Protein AF-A0A965N8Y1-F1 (afdb_monomer)

Structure (mmCIF, N/CA/C/O backbone):
data_AF-A0A965N8Y1-F1
#
_entry.id   AF-A0A965N8Y1-F1
#
loop_
_atom_site.group_PDB
_atom_site.id
_atom_site.type_symbol
_atom_site.label_atom_id
_atom_site.label_alt_id
_atom_site.label_comp_id
_atom_site.label_asym_id
_atom_site.label_entity_id
_atom_site.label_seq_id
_atom_site.pdbx_PDB_ins_code
_atom_site.Cartn_x
_atom_site.Cartn_y
_atom_site.Cartn_z
_atom_site.occupancy
_atom_site.B_iso_or_equiv
_atom_site.auth_seq_id
_atom_site.auth_comp_id
_atom_site.auth_asym_id
_atom_site.auth_atom_id
_atom_site.pdbx_PDB_model_num
ATOM 1 N N . MET A 1 1 ? -8.028 14.982 34.223 1.00 39.22 1 MET A N 1
ATOM 2 C CA . MET A 1 1 ? -6.911 14.408 33.442 1.00 39.22 1 MET A CA 1
ATOM 3 C C . MET A 1 1 ? -7.520 13.330 32.555 1.00 39.22 1 MET A C 1
ATOM 5 O O . MET A 1 1 ? -7.904 12.289 33.066 1.00 39.22 1 MET A O 1
ATOM 9 N N . SER A 1 2 ? -7.839 13.674 31.307 1.00 39.25 2 SER A N 1
ATOM 10 C CA . SER A 1 2 ? -8.855 12.975 30.503 1.00 39.25 2 SER A CA 1
ATOM 11 C C . SER A 1 2 ? -8.459 11.562 30.054 1.00 39.25 2 SER A C 1
ATOM 13 O O . SER A 1 2 ? -7.311 11.296 29.714 1.00 39.25 2 SER A O 1
ATOM 15 N N . LEU A 1 3 ? -9.471 10.695 30.052 1.00 50.66 3 LEU A N 1
ATOM 16 C CA . LEU A 1 3 ? -9.501 9.265 29.743 1.00 50.66 3 LEU A CA 1
ATOM 17 C C . LEU A 1 3 ? -9.191 8.984 28.255 1.00 50.66 3 LEU A C 1
ATOM 19 O O . LEU A 1 3 ? -9.731 9.671 27.389 1.00 50.66 3 LEU A O 1
ATOM 23 N N . HIS A 1 4 ? -8.395 7.954 27.933 1.00 53.81 4 HIS A N 1
ATOM 24 C CA . HIS A 1 4 ? -8.259 7.446 26.557 1.00 53.81 4 HIS A CA 1
ATOM 25 C C . HIS A 1 4 ? -9.068 6.153 26.395 1.00 53.81 4 HIS A C 1
ATOM 27 O O . HIS A 1 4 ? -8.581 5.061 26.669 1.00 53.81 4 HIS A O 1
ATOM 33 N N . ASN A 1 5 ? -10.323 6.302 25.975 1.00 53.47 5 ASN A N 1
ATOM 34 C CA . ASN A 1 5 ? -11.163 5.212 25.491 1.00 53.47 5 ASN A CA 1
ATOM 35 C C . ASN A 1 5 ? -10.899 5.031 23.977 1.00 53.47 5 ASN A C 1
ATOM 37 O O . ASN A 1 5 ? -11.152 5.977 23.226 1.00 53.47 5 ASN A O 1
ATOM 41 N N . PRO A 1 6 ? -10.378 3.886 23.500 1.00 58.47 6 PRO A N 1
ATOM 42 C CA . PRO A 1 6 ? -10.020 3.704 22.090 1.00 58.47 6 PRO A CA 1
ATOM 43 C C . PRO A 1 6 ? -11.225 3.586 21.138 1.00 58.47 6 PRO A C 1
ATOM 45 O O . PRO A 1 6 ? -11.035 3.685 19.930 1.00 58.47 6 PRO A O 1
ATOM 48 N N . GLU A 1 7 ? -12.452 3.440 21.651 1.00 60.34 7 GLU A N 1
ATOM 49 C CA . GLU A 1 7 ? -13.667 3.216 20.841 1.00 60.34 7 GLU A CA 1
ATOM 50 C C . GLU A 1 7 ? -14.431 4.50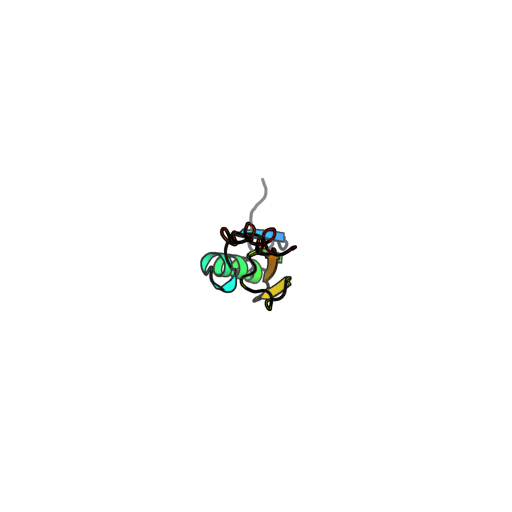6 20.468 1.00 60.34 7 GLU A C 1
ATOM 52 O O . GLU A 1 7 ? -15.433 4.457 19.763 1.00 60.34 7 GLU A O 1
ATOM 57 N N . GLY A 1 8 ? -13.967 5.677 20.926 1.00 56.84 8 GLY A N 1
ATOM 58 C CA . GLY A 1 8 ? -14.639 6.972 20.705 1.00 56.84 8 GLY A CA 1
ATOM 59 C C . GLY A 1 8 ? -13.732 8.095 20.195 1.00 56.84 8 GLY A C 1
ATOM 60 O O . GLY A 1 8 ? -14.115 9.264 20.229 1.00 56.84 8 GLY A O 1
ATOM 61 N N . ALA A 1 9 ? -12.507 7.781 19.770 1.00 67.69 9 ALA A N 1
ATOM 62 C CA . ALA A 1 9 ? -11.594 8.783 19.231 1.00 67.69 9 ALA A CA 1
ATOM 63 C C . ALA A 1 9 ? -11.959 9.116 17.776 1.00 67.69 9 ALA A C 1
ATOM 65 O O . ALA A 1 9 ? -12.125 8.219 16.955 1.00 67.69 9 ALA A O 1
ATOM 66 N N . LEU A 1 10 ? -12.042 10.411 17.443 1.00 81.94 10 LEU A N 1
ATOM 67 C CA . LEU A 1 10 ? -12.259 10.846 16.060 1.00 81.94 10 LEU A CA 1
ATOM 68 C C . LEU A 1 10 ? -11.181 10.258 15.126 1.00 81.94 10 LEU A C 1
ATOM 70 O O . LEU A 1 10 ? -10.005 10.236 15.524 1.00 81.94 10 LEU A O 1
ATOM 74 N N . PRO A 1 11 ? -11.558 9.860 13.892 1.00 88.62 11 PRO A N 1
ATOM 75 C CA . PRO A 1 11 ? -10.630 9.412 12.861 1.00 88.62 11 PRO A CA 1
ATOM 76 C C . PRO A 1 11 ? -9.405 10.314 12.744 1.00 88.62 11 PRO A C 1
ATOM 78 O O . PRO A 1 11 ? -9.522 11.536 12.602 1.00 88.62 11 PRO A O 1
ATOM 81 N N . ARG A 1 12 ? -8.210 9.726 12.789 1.00 93.19 12 ARG A N 1
ATOM 82 C CA . ARG A 1 12 ? -6.957 10.467 12.625 1.00 93.19 12 ARG A CA 1
ATOM 83 C C . ARG A 1 12 ? -6.589 10.577 11.158 1.00 93.19 12 ARG A C 1
ATOM 85 O O . ARG A 1 12 ? -6.967 9.754 10.334 1.00 93.19 12 ARG A O 1
ATOM 92 N N . ARG A 1 13 ? -5.810 11.608 10.840 1.00 96.31 13 ARG A N 1
ATOM 93 C CA . ARG A 1 13 ? -5.144 11.753 9.546 1.00 96.31 13 ARG A CA 1
ATOM 94 C C . ARG A 1 13 ? -3.691 11.351 9.727 1.00 96.31 13 ARG A C 1
ATOM 96 O O . ARG A 1 13 ? -2.963 12.023 10.453 1.00 96.31 13 ARG A O 1
ATOM 103 N N . VAL A 1 14 ? -3.293 10.246 9.113 1.00 96.62 14 VAL A N 1
ATOM 104 C CA . VAL A 1 14 ? -1.952 9.674 9.253 1.00 96.62 14 VAL A CA 1
ATOM 105 C C . VAL A 1 14 ? -1.253 9.702 7.902 1.00 96.62 14 VAL A C 1
ATOM 107 O O . VAL A 1 14 ? -1.770 9.172 6.925 1.00 96.62 14 VAL A O 1
ATOM 110 N N . CYS A 1 15 ? -0.065 10.303 7.856 1.00 97.50 15 CYS A N 1
ATOM 111 C CA . CYS A 1 15 ? 0.817 10.263 6.695 1.00 97.50 15 CYS A CA 1
ATOM 112 C C . CYS A 1 15 ? 2.033 9.394 7.023 1.00 97.50 15 CYS A C 1
ATOM 114 O O . CYS A 1 15 ? 2.781 9.695 7.952 1.00 97.50 15 CYS A O 1
ATOM 116 N N . MET A 1 16 ? 2.221 8.315 6.273 1.00 97.31 16 MET A N 1
ATOM 117 C CA . MET A 1 16 ? 3.400 7.462 6.349 1.00 97.31 16 MET A CA 1
ATOM 118 C C . MET A 1 16 ? 4.328 7.811 5.191 1.00 97.31 16 MET A C 1
ATOM 120 O O . MET A 1 16 ? 3.899 7.857 4.042 1.00 97.31 16 MET A O 1
ATOM 124 N N . VAL A 1 17 ? 5.605 8.031 5.478 1.00 96.25 17 VAL A N 1
ATOM 125 C CA . VAL A 1 17 ? 6.613 8.328 4.455 1.00 96.25 17 VAL A CA 1
ATOM 126 C C . VAL A 1 17 ? 7.589 7.171 4.405 1.00 96.25 17 VAL A C 1
ATOM 128 O O . VAL A 1 17 ? 8.156 6.799 5.431 1.00 96.25 17 VAL A O 1
ATOM 131 N N . THR A 1 18 ? 7.780 6.596 3.222 1.00 94.00 18 THR A N 1
ATOM 132 C CA . THR A 1 18 ? 8.715 5.496 3.027 1.00 94.00 18 THR A CA 1
ATOM 133 C C . THR A 1 18 ? 9.562 5.688 1.779 1.00 94.00 18 TH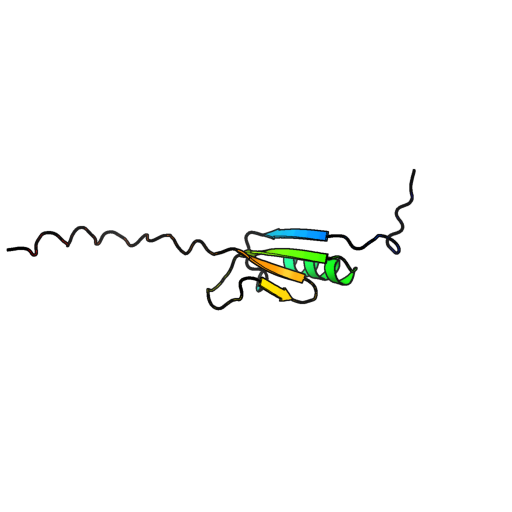R A C 1
ATOM 135 O O . THR A 1 18 ? 9.095 6.137 0.735 1.00 94.00 18 THR A O 1
ATOM 138 N N . HIS A 1 19 ? 10.828 5.293 1.883 1.00 93.38 19 HIS A N 1
ATOM 139 C CA . HIS A 1 19 ? 11.731 5.156 0.747 1.00 93.38 19 HIS A CA 1
ATOM 140 C C . HIS A 1 19 ? 11.740 3.692 0.271 1.00 93.38 19 HIS A C 1
ATOM 142 O O . HIS A 1 19 ? 12.772 3.020 0.238 1.00 93.38 19 HIS A O 1
ATOM 148 N N . SER A 1 20 ? 10.554 3.170 -0.030 1.00 92.19 20 SER A N 1
ATOM 149 C CA . SER A 1 20 ? 10.325 1.822 -0.556 1.00 92.19 20 SER A CA 1
ATOM 150 C C . SER A 1 20 ? 9.130 1.836 -1.511 1.00 92.19 20 SER A C 1
ATOM 152 O O . SER A 1 20 ? 8.384 2.819 -1.564 1.00 92.19 20 SER A O 1
ATOM 154 N N . TYR A 1 21 ? 8.953 0.768 -2.290 1.00 94.00 21 TYR A N 1
ATOM 155 C CA . TYR A 1 21 ? 7.752 0.585 -3.108 1.00 94.00 21 TYR A CA 1
ATOM 156 C C . TYR A 1 21 ? 6.649 -0.016 -2.238 1.00 94.00 21 TYR A C 1
ATOM 158 O O . TYR A 1 21 ? 6.849 -1.084 -1.643 1.00 94.00 21 TYR A O 1
ATOM 166 N N . TYR A 1 22 ? 5.499 0.656 -2.172 1.00 94.81 22 TYR A N 1
ATOM 167 C CA . TYR A 1 22 ? 4.387 0.292 -1.290 1.00 94.81 22 TYR A CA 1
ATOM 168 C C . TYR A 1 22 ? 3.964 -1.176 -1.449 1.00 94.81 22 TYR A C 1
ATOM 170 O O . TYR A 1 22 ? 3.788 -1.890 -0.467 1.00 94.81 22 TYR A O 1
ATOM 178 N N . GLU A 1 23 ? 3.898 -1.657 -2.686 1.00 91.94 23 GLU A N 1
ATOM 179 C CA . GLU A 1 23 ? 3.458 -2.999 -3.073 1.00 91.94 23 GLU A CA 1
ATOM 180 C C . GLU A 1 23 ? 4.413 -4.104 -2.600 1.00 91.94 23 GLU A C 1
ATOM 182 O O . GLU A 1 23 ? 4.002 -5.252 -2.448 1.00 91.94 23 GLU A O 1
ATOM 187 N N . SER A 1 24 ? 5.678 -3.763 -2.338 1.00 93.19 24 SER A N 1
ATOM 188 C CA . SER A 1 24 ? 6.709 -4.705 -1.876 1.00 93.19 24 SER A CA 1
ATOM 189 C C . SER A 1 24 ? 6.981 -4.633 -0.371 1.00 93.19 24 SER A C 1
ATOM 191 O O . SER A 1 24 ? 7.501 -5.586 0.210 1.00 93.19 24 SER A O 1
ATOM 193 N N . ASP A 1 25 ? 6.628 -3.522 0.283 1.00 95.31 25 ASP A N 1
ATOM 194 C CA . ASP A 1 25 ? 6.892 -3.319 1.707 1.00 95.31 25 ASP A CA 1
ATOM 195 C C . ASP A 1 25 ? 5.722 -3.810 2.571 1.00 95.31 25 ASP A C 1
ATOM 197 O O . ASP A 1 25 ? 4.805 -3.068 2.939 1.00 95.31 25 ASP A O 1
ATOM 201 N N . ASN A 1 26 ? 5.781 -5.093 2.935 1.00 96.38 26 ASN A N 1
ATOM 202 C CA . ASN A 1 26 ? 4.776 -5.753 3.771 1.00 96.38 26 ASN A CA 1
ATOM 203 C C . ASN A 1 26 ? 4.533 -5.049 5.114 1.00 96.38 26 ASN A C 1
ATOM 205 O O . ASN A 1 26 ? 3.429 -5.131 5.653 1.00 96.38 26 ASN A O 1
ATOM 209 N N . ARG A 1 27 ? 5.538 -4.372 5.683 1.00 96.31 27 ARG A N 1
ATOM 210 C CA . ARG A 1 27 ? 5.390 -3.698 6.982 1.00 96.31 27 ARG A CA 1
ATOM 211 C C . ARG A 1 27 ? 4.560 -2.433 6.823 1.00 96.31 27 ARG A C 1
ATOM 213 O O . ARG A 1 27 ? 3.614 -2.227 7.579 1.00 96.31 27 ARG A O 1
ATOM 220 N N . VAL A 1 28 ? 4.880 -1.629 5.807 1.00 96.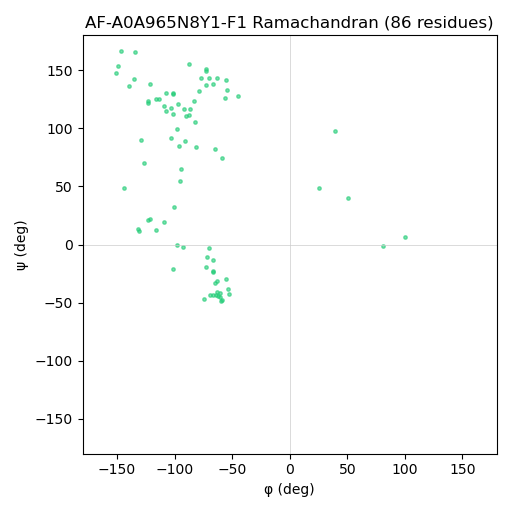81 28 VAL A N 1
ATOM 221 C CA . VAL A 1 28 ? 4.133 -0.409 5.481 1.00 96.81 28 VAL A CA 1
ATOM 222 C C . VAL A 1 28 ? 2.686 -0.753 5.147 1.00 96.81 28 VAL A C 1
ATOM 224 O O . VAL A 1 28 ? 1.782 -0.131 5.700 1.00 96.81 28 VAL A O 1
ATOM 227 N N . GLN A 1 29 ? 2.451 -1.790 4.336 1.00 97.12 29 GLN A N 1
ATOM 228 C CA . GLN A 1 29 ? 1.094 -2.249 4.028 1.00 97.12 29 GLN A CA 1
ATOM 229 C C . GLN A 1 29 ? 0.323 -2.670 5.280 1.00 97.12 29 GLN A C 1
ATOM 231 O O . GLN A 1 29 ? -0.806 -2.227 5.474 1.00 97.12 29 GLN A O 1
ATOM 236 N N . ARG A 1 30 ? 0.919 -3.502 6.146 1.00 97.50 30 ARG A N 1
ATOM 237 C CA . ARG A 1 30 ? 0.260 -3.978 7.373 1.00 97.50 30 ARG A CA 1
ATOM 238 C C . ARG A 1 30 ? -0.149 -2.824 8.280 1.00 97.50 30 ARG A C 1
ATOM 240 O O . ARG A 1 30 ? -1.292 -2.785 8.724 1.00 97.50 30 ARG A O 1
ATOM 247 N N . TYR A 1 31 ? 0.751 -1.877 8.528 1.00 97.31 31 TYR A N 1
ATOM 248 C CA . TYR A 1 31 ? 0.450 -0.744 9.402 1.00 97.31 31 TYR A CA 1
ATOM 249 C C . TYR A 1 31 ? -0.559 0.216 8.781 1.00 97.31 31 TYR A C 1
ATOM 251 O O . TYR A 1 31 ? -1.501 0.625 9.456 1.00 97.31 31 TYR A O 1
ATOM 259 N N . ALA A 1 32 ? -0.413 0.527 7.492 1.00 97.50 32 ALA A N 1
ATOM 260 C CA . ALA A 1 32 ? -1.335 1.418 6.804 1.00 97.50 32 ALA A CA 1
ATOM 261 C C . ALA A 1 32 ? -2.758 0.840 6.774 1.00 97.50 32 ALA A C 1
ATOM 263 O O . ALA A 1 32 ? -3.713 1.544 7.095 1.00 97.50 32 ALA A O 1
ATOM 264 N N . ARG A 1 33 ? -2.893 -0.457 6.466 1.00 97.00 33 ARG A N 1
ATOM 265 C CA . ARG A 1 33 ? -4.181 -1.162 6.470 1.00 97.00 33 ARG A CA 1
ATOM 266 C C . ARG A 1 33 ? -4.795 -1.226 7.861 1.00 97.00 33 ARG A C 1
ATOM 268 O O . ARG A 1 33 ? -5.980 -0.960 7.988 1.00 97.00 33 ARG A O 1
ATOM 275 N N . ALA A 1 34 ? -4.013 -1.529 8.898 1.00 96.25 34 ALA A N 1
ATOM 276 C CA . ALA A 1 34 ? -4.527 -1.585 10.267 1.00 96.25 34 ALA A CA 1
ATOM 277 C C . ALA A 1 34 ? -5.097 -0.229 10.722 1.00 96.25 34 ALA A C 1
ATOM 279 O O . ALA A 1 34 ? -6.171 -0.170 11.317 1.00 96.25 34 ALA A O 1
ATOM 280 N N . LEU A 1 35 ? -4.412 0.870 10.392 1.00 95.06 35 LEU A N 1
ATOM 281 C CA . LEU A 1 35 ? -4.894 2.224 10.671 1.00 95.06 35 LEU A CA 1
ATOM 282 C C . LEU A 1 35 ? -6.152 2.558 9.852 1.00 95.06 35 LEU A C 1
ATOM 284 O O . LEU A 1 35 ? -7.125 3.068 10.403 1.00 95.06 35 LEU A O 1
ATOM 288 N N . ALA A 1 36 ? -6.177 2.209 8.564 1.00 95.69 36 ALA A N 1
ATOM 289 C CA . ALA A 1 36 ? -7.348 2.423 7.717 1.00 95.69 36 ALA A CA 1
ATOM 290 C C . ALA A 1 36 ? -8.569 1.613 8.196 1.00 95.69 36 ALA A C 1
ATOM 292 O O . ALA A 1 36 ? -9.678 2.139 8.237 1.00 95.69 36 ALA A O 1
ATOM 293 N N . GLN A 1 37 ? -8.368 0.362 8.623 1.00 94.62 37 GLN A N 1
ATOM 294 C CA . GLN A 1 37 ? -9.408 -0.510 9.186 1.00 94.62 37 GLN A CA 1
ATOM 295 C C . GLN A 1 37 ? -9.962 0.014 10.512 1.00 94.62 37 GLN A C 1
ATOM 297 O O . GLN A 1 37 ? -11.150 -0.137 10.777 1.00 94.62 37 GLN A O 1
ATOM 302 N N . ARG A 1 38 ? -9.128 0.681 11.321 1.00 92.75 38 ARG A N 1
ATOM 303 C CA . ARG A 1 38 ? -9.573 1.401 12.523 1.00 92.75 38 ARG A CA 1
ATOM 304 C C . ARG A 1 38 ? -10.459 2.614 12.197 1.00 92.75 38 ARG A C 1
ATOM 306 O O . ARG A 1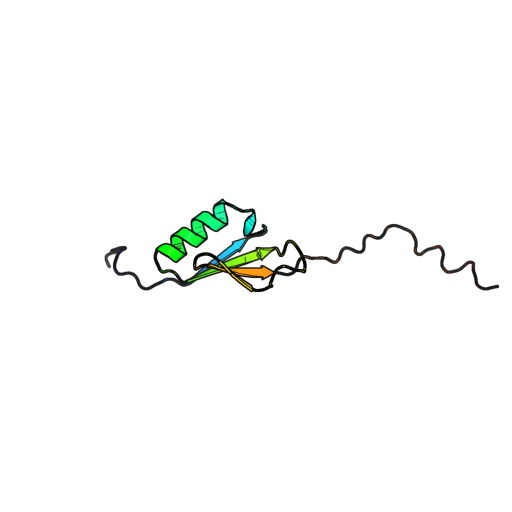 38 ? -11.102 3.154 13.089 1.00 92.75 38 ARG A O 1
ATOM 313 N N . GLY A 1 39 ? -10.502 3.040 10.934 1.00 93.62 39 GLY A N 1
ATOM 314 C CA . GLY A 1 39 ? -11.260 4.200 10.469 1.00 93.62 39 GLY A CA 1
ATOM 315 C C . GLY A 1 39 ? -10.411 5.456 10.278 1.00 93.62 39 GLY A C 1
ATOM 316 O O . GLY A 1 39 ? -10.966 6.513 9.985 1.00 93.62 39 GLY A O 1
ATOM 317 N N . ASP A 1 40 ? -9.084 5.372 10.416 1.00 95.31 40 ASP A N 1
ATOM 318 C CA . ASP A 1 40 ? -8.207 6.512 10.159 1.00 95.31 40 ASP A CA 1
ATOM 319 C C . ASP A 1 40 ? -8.089 6.807 8.657 1.00 95.31 40 ASP A C 1
ATOM 321 O O . ASP A 1 40 ? -8.111 5.925 7.798 1.00 95.31 40 ASP A O 1
ATOM 325 N N . GLN A 1 41 ? -7.898 8.081 8.329 1.00 96.56 41 GLN A N 1
ATOM 326 C CA . GLN A 1 41 ? -7.524 8.514 6.990 1.00 96.56 41 GLN A CA 1
ATOM 327 C C . GLN A 1 41 ? -6.016 8.351 6.826 1.00 96.56 41 GLN A C 1
ATOM 329 O O . GLN A 1 41 ? -5.237 9.139 7.367 1.00 96.56 41 GLN A O 1
ATOM 334 N N . VAL A 1 42 ? -5.606 7.330 6.078 1.00 97.81 42 VAL A N 1
ATOM 335 C CA . VAL A 1 42 ? -4.192 6.992 5.902 1.00 97.81 42 VAL A CA 1
ATOM 336 C C . VAL A 1 42 ? -3.718 7.358 4.507 1.00 97.81 42 VAL A C 1
ATOM 338 O O . VAL A 1 42 ? -4.325 6.980 3.505 1.00 97.81 42 VAL A O 1
ATOM 341 N N . MET A 1 43 ? -2.592 8.059 4.459 1.00 97.94 43 MET A N 1
ATOM 342 C CA . MET A 1 43 ? -1.864 8.386 3.247 1.00 97.94 43 MET A CA 1
ATOM 343 C C . MET A 1 43 ? -0.444 7.825 3.328 1.00 97.94 43 MET A C 1
ATOM 345 O O . MET A 1 43 ? 0.195 7.929 4.372 1.00 97.94 43 MET A O 1
ATOM 349 N N . VAL A 1 44 ? 0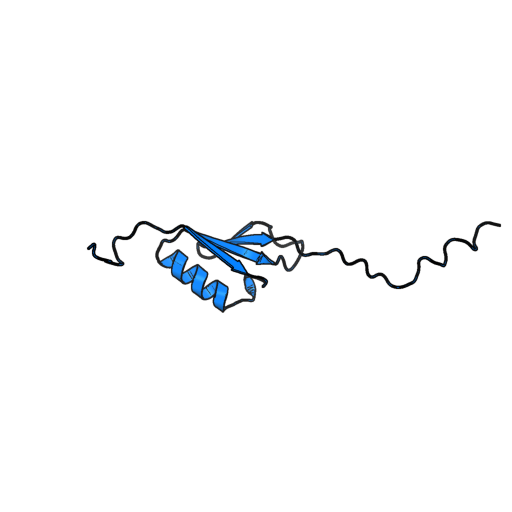.067 7.256 2.239 1.00 98.00 44 VAL A N 1
ATOM 350 C CA . VAL A 1 44 ? 1.438 6.741 2.156 1.00 98.00 44 VAL A CA 1
ATOM 351 C C . VAL A 1 44 ? 2.171 7.415 1.008 1.00 98.00 44 VAL A C 1
ATOM 353 O O . VAL A 1 44 ? 1.736 7.319 -0.133 1.00 98.00 44 VAL A O 1
ATOM 356 N N . LEU A 1 45 ? 3.299 8.056 1.299 1.00 97.00 45 LEU A N 1
ATOM 357 C CA . LEU A 1 45 ? 4.248 8.526 0.294 1.00 97.00 45 LEU A CA 1
ATOM 358 C C . LEU A 1 45 ? 5.296 7.434 0.062 1.00 97.00 45 LEU A C 1
ATOM 360 O O . LEU A 1 45 ? 6.021 7.082 0.992 1.00 97.00 45 LEU A O 1
ATOM 364 N N . ALA A 1 46 ? 5.353 6.894 -1.154 1.00 95.31 46 ALA A N 1
ATOM 365 C CA . ALA A 1 46 ? 6.215 5.772 -1.534 1.00 95.31 46 ALA A CA 1
ATOM 366 C C . ALA A 1 46 ? 6.928 6.035 -2.868 1.00 95.31 46 ALA A C 1
ATOM 368 O O . ALA A 1 46 ? 6.545 6.934 -3.609 1.00 95.31 46 ALA A O 1
ATOM 369 N N . LEU A 1 47 ? 7.954 5.251 -3.199 1.00 93.62 47 LEU A N 1
ATOM 370 C CA . LEU A 1 47 ? 8.630 5.353 -4.497 1.00 93.62 47 LEU A CA 1
ATOM 371 C C . LEU A 1 47 ? 7.757 4.792 -5.628 1.00 9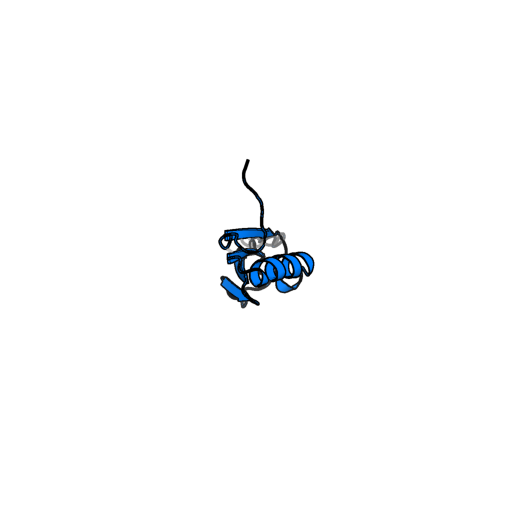3.62 47 LEU A C 1
ATOM 373 O O . LEU A 1 47 ? 6.954 3.879 -5.412 1.00 93.62 47 LEU A O 1
ATOM 377 N N . ARG A 1 48 ? 7.932 5.313 -6.847 1.00 91.38 48 ARG A N 1
ATOM 378 C CA . ARG A 1 48 ? 7.202 4.848 -8.032 1.00 91.38 48 ARG A CA 1
ATOM 379 C C . ARG A 1 48 ? 8.039 3.867 -8.847 1.00 91.38 48 ARG A C 1
ATOM 381 O O . ARG A 1 48 ? 8.792 4.303 -9.697 1.00 91.38 48 ARG A O 1
ATOM 388 N N . ARG A 1 49 ? 7.804 2.561 -8.684 1.00 86.81 49 ARG A N 1
ATOM 389 C CA . ARG A 1 49 ? 8.596 1.494 -9.330 1.00 86.81 49 ARG A CA 1
ATOM 390 C C . ARG A 1 49 ? 8.713 1.604 -10.852 1.00 86.81 49 ARG A C 1
ATOM 392 O O . ARG A 1 49 ? 9.747 1.246 -11.408 1.00 86.81 49 ARG A O 1
ATOM 399 N N . THR A 1 50 ? 7.644 2.015 -11.526 1.00 85.56 50 THR A N 1
ATOM 400 C CA . THR A 1 50 ? 7.593 2.071 -12.986 1.00 85.56 50 THR A CA 1
ATOM 401 C C . THR A 1 50 ? 6.679 3.209 -13.469 1.00 85.56 50 THR A C 1
ATOM 403 O O . THR A 1 50 ? 5.783 3.633 -12.733 1.00 85.56 50 THR A O 1
ATOM 406 N N . PRO A 1 51 ? 6.896 3.762 -14.680 1.00 84.81 51 PRO A N 1
ATOM 407 C CA . PRO A 1 51 ? 6.116 4.899 -15.184 1.00 84.81 51 PRO A CA 1
ATOM 408 C C . PRO A 1 51 ? 4.636 4.606 -15.463 1.00 84.81 51 PRO A C 1
ATOM 410 O O . PRO A 1 51 ? 3.841 5.541 -15.476 1.00 84.81 51 PRO A O 1
ATOM 413 N N . ASP A 1 52 ? 4.283 3.343 -15.698 1.00 87.69 52 ASP A N 1
ATOM 414 C CA . ASP A 1 52 ? 2.917 2.851 -15.922 1.00 87.69 52 ASP A CA 1
ATOM 415 C C . ASP A 1 52 ? 2.076 2.827 -14.641 1.00 87.69 52 ASP A C 1
ATOM 417 O O . ASP A 1 52 ? 0.847 2.844 -14.716 1.00 87.69 52 ASP A O 1
ATOM 421 N N . LEU A 1 53 ? 2.711 2.846 -13.464 1.00 88.81 53 LEU A N 1
ATOM 422 C CA . LEU A 1 53 ? 1.979 2.934 -12.209 1.00 88.81 53 LEU A CA 1
ATOM 423 C C . LEU A 1 53 ? 1.393 4.340 -12.007 1.00 88.81 53 LEU A C 1
ATOM 425 O O . LEU A 1 53 ? 2.095 5.348 -12.186 1.00 88.81 53 LEU A O 1
ATOM 429 N N . PRO A 1 54 ? 0.133 4.433 -11.547 1.00 90.88 54 PRO A N 1
ATOM 430 C CA . PRO A 1 54 ? -0.493 5.714 -11.267 1.00 90.88 54 PRO A CA 1
ATOM 431 C C . PRO A 1 54 ? 0.244 6.455 -10.143 1.00 90.88 54 PRO A C 1
ATOM 433 O O . PRO A 1 54 ? 0.710 5.864 -9.163 1.00 90.88 54 PRO A O 1
ATOM 436 N N . LEU A 1 55 ? 0.329 7.783 -10.275 1.00 91.94 55 LEU A N 1
ATOM 437 C CA . LEU A 1 55 ? 0.955 8.667 -9.279 1.00 91.94 55 LEU A CA 1
ATOM 438 C C . LEU A 1 55 ? 0.229 8.644 -7.935 1.00 91.94 55 LEU A C 1
ATOM 440 O O . LEU A 1 55 ? 0.848 8.838 -6.894 1.00 91.94 55 LEU A O 1
ATOM 444 N N . ALA A 1 56 ? -1.081 8.433 -7.957 1.00 94.31 56 ALA A N 1
ATOM 445 C CA . ALA A 1 56 ? -1.896 8.308 -6.768 1.00 94.31 56 ALA A CA 1
ATOM 446 C C . ALA A 1 56 ? -2.915 7.195 -6.978 1.00 94.31 56 ALA A C 1
ATOM 448 O O . ALA A 1 56 ? -3.531 7.109 -8.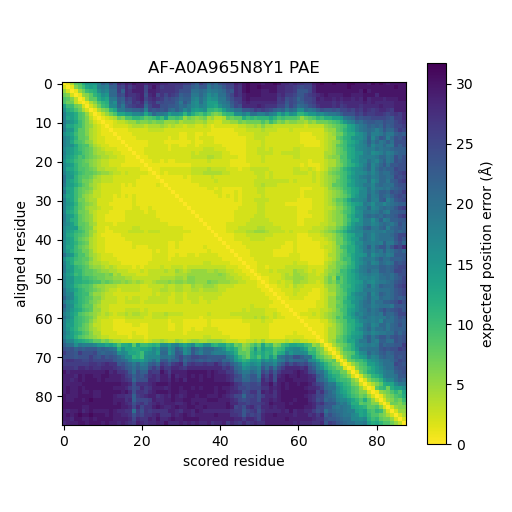039 1.00 94.31 56 ALA A O 1
ATOM 449 N N . GLU A 1 57 ? -3.093 6.354 -5.970 1.00 96.12 57 GLU A N 1
ATOM 450 C CA . GLU A 1 57 ? -4.029 5.239 -6.013 1.00 96.12 57 GLU A CA 1
ATOM 451 C C . GLU A 1 57 ? -4.544 4.933 -4.612 1.00 96.12 57 GLU A C 1
ATOM 453 O O . GLU A 1 57 ? -3.822 5.100 -3.630 1.00 96.12 57 GLU A O 1
ATOM 458 N N . ARG A 1 58 ? -5.794 4.479 -4.503 1.00 95.88 58 ARG A N 1
ATOM 459 C CA . ARG A 1 58 ? -6.361 4.043 -3.228 1.00 95.88 58 ARG A CA 1
ATOM 460 C C . ARG A 1 58 ? -6.397 2.521 -3.164 1.00 95.88 58 ARG A C 1
ATOM 462 O O . ARG A 1 58 ? -7.107 1.896 -3.941 1.00 95.88 58 ARG A O 1
ATOM 469 N N . LEU A 1 59 ? -5.673 1.952 -2.205 1.00 93.81 59 LEU A N 1
ATOM 470 C CA . LEU A 1 59 ? -5.536 0.513 -1.982 1.00 93.81 59 LEU A CA 1
ATOM 471 C C . LEU A 1 59 ? -5.964 0.188 -0.548 1.00 93.81 59 LEU A C 1
ATOM 473 O O . LEU A 1 59 ? -5.419 0.752 0.393 1.00 93.81 59 LEU A O 1
ATOM 477 N N . ASP A 1 60 ? -6.956 -0.685 -0.361 1.00 92.62 60 ASP A N 1
ATOM 478 C CA . ASP A 1 60 ? -7.411 -1.155 0.964 1.00 92.62 60 ASP A CA 1
ATOM 479 C C . ASP A 1 60 ? -7.702 -0.037 1.986 1.00 92.62 60 ASP A C 1
ATOM 481 O O . ASP A 1 60 ? -7.352 -0.121 3.163 1.00 92.62 60 ASP A O 1
ATOM 485 N N . GLY A 1 61 ? -8.312 1.059 1.525 1.00 93.62 61 GLY A N 1
ATOM 486 C CA . GLY A 1 61 ? -8.611 2.223 2.367 1.00 93.62 61 GLY A CA 1
ATOM 487 C C . GLY A 1 61 ? -7.434 3.183 2.590 1.00 93.62 61 GLY A C 1
ATOM 488 O O . GLY A 1 61 ? -7.629 4.228 3.206 1.00 93.62 61 GLY A O 1
ATOM 489 N N . VAL A 1 62 ? -6.260 2.881 2.036 1.00 97.06 62 VAL A N 1
ATOM 490 C CA . VAL A 1 62 ? -5.034 3.684 2.104 1.00 97.06 62 VAL A CA 1
ATOM 491 C C . VAL A 1 62 ? -4.840 4.454 0.801 1.00 97.06 62 VAL A C 1
ATOM 493 O O . VAL A 1 62 ? -4.865 3.869 -0.278 1.00 97.06 62 VAL A O 1
ATOM 496 N N . THR A 1 63 ? -4.597 5.760 0.881 1.00 97.88 63 THR A N 1
ATOM 497 C CA . THR A 1 63 ? -4.220 6.565 -0.288 1.00 97.88 63 THR A CA 1
ATOM 498 C C . THR A 1 63 ? -2.705 6.526 -0.474 1.00 97.88 63 THR A C 1
ATOM 500 O O . THR A 1 63 ? -1.960 7.089 0.321 1.00 97.88 63 THR A O 1
ATOM 503 N N . VAL A 1 64 ? -2.228 5.880 -1.529 1.00 97.06 64 VAL A N 1
ATOM 504 C CA . VAL A 1 64 ? -0.807 5.785 -1.866 1.00 97.06 64 VAL A CA 1
ATOM 505 C C . VAL A 1 64 ? -0.469 6.850 -2.896 1.00 97.06 64 VAL A C 1
ATOM 507 O O . VAL A 1 64 ? -1.021 6.857 -3.991 1.00 97.06 64 VAL A O 1
ATOM 510 N N . HIS A 1 65 ? 0.464 7.730 -2.559 1.00 96.75 65 HIS A N 1
ATOM 511 C CA . HIS A 1 65 ? 1.061 8.701 -3.462 1.00 96.75 65 HIS A CA 1
ATOM 512 C C . HIS A 1 65 ? 2.487 8.269 -3.785 1.00 96.75 65 HIS A C 1
ATOM 514 O O . HIS A 1 65 ? 3.363 8.226 -2.918 1.00 96.75 65 HIS A O 1
ATOM 520 N N . ARG A 1 66 ? 2.719 7.944 -5.053 1.00 94.25 66 ARG A N 1
ATOM 521 C CA . ARG A 1 66 ? 4.014 7.509 -5.554 1.00 94.25 66 ARG A CA 1
ATOM 522 C C . ARG A 1 66 ? 4.803 8.731 -6.014 1.00 94.25 66 ARG A C 1
ATOM 524 O O . ARG A 1 66 ? 4.444 9.380 -6.996 1.00 94.25 66 ARG A O 1
ATOM 531 N N . ILE A 1 67 ? 5.863 9.062 -5.286 1.00 90.06 67 ILE A N 1
ATOM 532 C CA . ILE A 1 67 ? 6.774 10.146 -5.647 1.00 90.06 67 ILE A CA 1
ATOM 533 C C . ILE A 1 67 ? 7.698 9.687 -6.777 1.00 90.06 67 ILE A C 1
ATOM 535 O O . ILE A 1 67 ? 8.083 8.520 -6.857 1.00 90.06 67 ILE A O 1
ATOM 539 N N . GLN A 1 68 ? 8.000 10.613 -7.686 1.00 74.75 68 GLN A N 1
ATOM 540 C CA . GLN A 1 68 ? 8.765 10.348 -8.898 1.00 74.75 68 GLN A CA 1
ATOM 541 C C . GLN A 1 68 ? 10.128 9.720 -8.571 1.00 74.75 68 GLN A C 1
ATOM 543 O O . GLN A 1 68 ? 10.923 10.279 -7.816 1.00 74.75 68 GLN A O 1
ATOM 548 N N . ASP A 1 69 ? 10.403 8.575 -9.191 1.00 60.16 69 ASP A N 1
ATOM 549 C CA . ASP A 1 69 ? 11.739 7.997 -9.282 1.00 60.16 69 ASP A CA 1
ATOM 550 C C . ASP A 1 69 ? 12.695 9.028 -9.884 1.00 60.16 69 ASP A C 1
ATOM 552 O O . ASP A 1 69 ? 12.396 9.643 -10.912 1.00 60.16 69 ASP A O 1
ATOM 556 N N . ARG A 1 70 ? 13.874 9.208 -9.283 1.00 59.88 70 ARG A N 1
ATOM 557 C CA . ARG A 1 70 ? 14.980 9.875 -9.979 1.00 59.88 70 ARG A CA 1
ATOM 558 C C . ARG A 1 70 ? 15.393 9.003 -11.171 1.00 59.88 70 ARG A C 1
ATOM 560 O O . ARG A 1 70 ? 16.374 8.273 -11.090 1.00 59.88 70 ARG A O 1
ATOM 567 N N . PHE A 1 71 ? 14.673 9.105 -12.286 1.00 55.69 71 PHE A N 1
ATOM 568 C CA . PHE A 1 71 ? 15.084 8.557 -13.580 1.00 55.69 71 PHE A CA 1
ATOM 569 C C . PHE A 1 71 ? 16.279 9.327 -14.175 1.00 55.69 71 PHE A C 1
ATOM 571 O O . PHE A 1 71 ? 16.834 8.920 -15.191 1.00 55.69 71 PHE A O 1
ATOM 578 N N . ASP A 1 72 ? 16.745 10.388 -13.508 1.00 53.09 72 ASP A N 1
ATOM 579 C CA . ASP A 1 72 ? 17.959 11.112 -13.862 1.00 53.09 72 ASP A CA 1
ATOM 580 C C . ASP A 1 72 ? 19.168 10.646 -13.051 1.00 53.09 72 ASP A C 1
ATOM 582 O O . ASP A 1 72 ? 19.614 11.262 -12.081 1.00 53.09 72 ASP A O 1
ATOM 586 N N . LYS A 1 73 ? 19.773 9.576 -13.556 1.00 45.94 73 LYS A N 1
ATOM 587 C CA . LYS A 1 73 ? 21.214 9.575 -13.791 1.00 45.94 73 LYS A CA 1
ATOM 588 C C . LYS A 1 73 ? 21.443 9.109 -15.225 1.00 45.94 73 LYS A C 1
ATOM 590 O O . LYS A 1 73 ? 21.684 7.931 -15.468 1.00 45.94 73 LYS A O 1
ATOM 595 N N . LYS A 1 74 ? 21.471 10.055 -16.173 1.00 46.75 74 LYS A N 1
ATOM 596 C CA . LYS A 1 74 ? 22.354 9.942 -17.345 1.00 46.75 74 LYS A CA 1
ATOM 597 C C . LYS A 1 74 ? 23.803 9.847 -16.844 1.00 46.75 74 LYS A C 1
ATOM 599 O O . LYS A 1 74 ? 24.575 10.789 -16.944 1.00 46.75 74 LYS A O 1
ATOM 604 N N . ILE A 1 75 ? 24.179 8.692 -16.305 1.00 51.28 75 ILE A N 1
ATOM 605 C CA . ILE A 1 75 ? 25.540 8.178 -16.396 1.00 51.28 75 ILE A CA 1
ATOM 606 C C . ILE A 1 75 ? 25.519 7.247 -17.614 1.00 51.28 75 ILE A C 1
ATOM 608 O O . ILE A 1 75 ? 25.661 6.037 -17.511 1.00 51.28 75 ILE A O 1
ATOM 612 N N . ALA A 1 76 ? 25.293 7.830 -18.792 1.00 44.34 76 ALA A N 1
ATOM 613 C CA . ALA A 1 76 ? 25.949 7.340 -19.994 1.00 44.34 76 ALA A CA 1
ATOM 614 C C . ALA A 1 76 ? 27.345 7.977 -19.939 1.00 44.34 76 ALA A C 1
ATOM 616 O O . ALA A 1 76 ? 27.522 9.154 -20.233 1.00 44.34 76 ALA A O 1
ATOM 617 N N . SER A 1 77 ? 28.273 7.356 -19.214 1.00 43.75 77 SER A N 1
ATOM 618 C CA . SER A 1 77 ? 29.360 6.599 -19.833 1.00 43.75 77 SER A CA 1
ATOM 619 C C . SER A 1 77 ? 29.907 7.284 -21.095 1.00 43.75 77 SER A C 1
ATOM 621 O O . SER A 1 77 ? 29.319 7.193 -22.165 1.00 43.75 77 SER A O 1
ATOM 623 N N . LYS A 1 78 ? 31.010 8.027 -20.931 1.00 45.56 78 LYS A N 1
ATOM 624 C CA . LYS A 1 78 ? 32.173 8.153 -21.838 1.00 45.56 78 LYS A CA 1
ATOM 625 C C . LYS A 1 78 ? 31.997 7.889 -23.356 1.00 45.56 78 LYS A C 1
ATOM 627 O O . LYS A 1 78 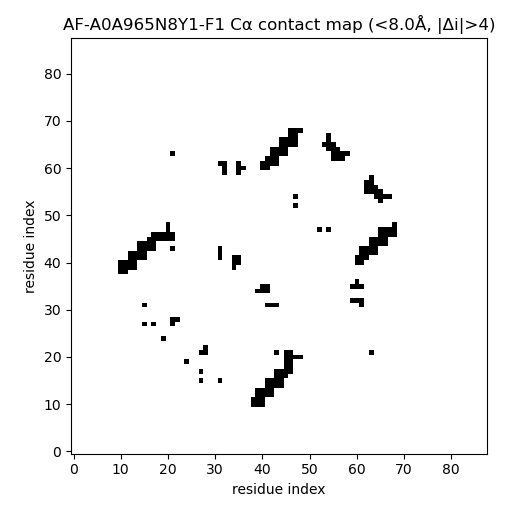? 32.845 7.246 -23.962 1.00 45.56 78 LYS A O 1
ATOM 632 N N . SER A 1 79 ? 30.995 8.452 -24.023 1.00 53.09 79 SER A N 1
ATOM 633 C CA . SER A 1 79 ? 30.954 8.460 -25.499 1.00 53.09 79 SER A CA 1
ATOM 634 C C . SER A 1 79 ? 30.355 9.750 -26.060 1.00 53.09 79 SER A C 1
ATOM 636 O O . SER A 1 79 ? 29.483 9.735 -26.924 1.00 53.09 79 SER A O 1
ATOM 638 N N . LYS A 1 80 ? 30.833 10.895 -25.555 1.00 46.47 80 LYS A N 1
ATOM 639 C CA . LYS A 1 80 ? 30.591 12.221 -26.152 1.00 46.47 80 LYS A CA 1
ATOM 640 C C . LYS A 1 80 ? 31.885 12.980 -26.494 1.00 46.47 80 LYS A C 1
ATOM 642 O O . LYS A 1 80 ? 31.854 14.191 -26.646 1.00 46.47 80 LYS A O 1
ATOM 647 N N . HIS A 1 81 ? 33.003 12.259 -26.638 1.00 53.06 81 HIS A N 1
ATOM 648 C CA . HIS A 1 81 ? 34.255 12.777 -27.218 1.00 53.06 81 HIS A CA 1
ATOM 649 C C . HIS A 1 81 ? 34.436 12.417 -28.701 1.00 53.06 81 HIS A C 1
ATOM 651 O O . HIS A 1 81 ? 35.415 12.824 -29.310 1.00 53.06 81 HIS A O 1
ATOM 657 N N . LEU A 1 82 ? 33.493 11.687 -29.303 1.00 58.34 82 LEU A N 1
ATOM 658 C CA . LEU A 1 82 ? 33.559 11.266 -30.708 1.00 58.34 82 LEU A CA 1
ATOM 659 C C . LEU A 1 82 ? 32.691 12.142 -31.635 1.00 58.34 82 LEU A C 1
ATOM 661 O O . LEU A 1 82 ? 32.122 11.645 -32.598 1.00 58.34 82 LEU A O 1
ATOM 665 N N . TRP A 1 83 ? 32.542 13.433 -31.320 1.00 61.53 83 TRP A N 1
ATOM 666 C CA . TRP A 1 83 ? 31.712 14.372 -32.091 1.00 61.53 83 TRP A CA 1
ATOM 667 C C . TRP A 1 83 ? 32.481 15.528 -32.753 1.00 61.53 83 TRP A C 1
ATOM 669 O O . TRP A 1 83 ? 31.827 16.423 -33.264 1.00 61.53 83 TRP A O 1
ATOM 679 N N . ASP A 1 84 ? 33.820 15.500 -32.825 1.00 56.97 84 ASP A N 1
ATOM 680 C CA . ASP A 1 84 ? 34.590 16.598 -33.459 1.00 56.97 84 ASP A CA 1
ATOM 681 C C . ASP A 1 84 ? 35.677 16.170 -34.471 1.00 56.97 84 ASP A C 1
ATOM 683 O O . ASP A 1 84 ? 36.475 16.992 -34.905 1.00 56.97 84 ASP A O 1
ATOM 687 N N . LEU A 1 85 ? 35.693 14.912 -34.932 1.00 62.59 85 LEU A N 1
ATOM 688 C CA . LEU A 1 85 ? 36.592 14.459 -36.019 1.00 62.59 85 LEU A CA 1
ATOM 689 C C . LEU A 1 85 ? 35.873 14.165 -37.347 1.00 62.59 85 LEU A C 1
ATOM 691 O O . LEU A 1 85 ? 36.396 13.458 -38.203 1.00 62.59 85 LEU A O 1
ATOM 695 N N . GLY A 1 86 ? 34.666 14.699 -37.527 1.00 64.31 86 GLY A N 1
ATOM 696 C CA . GLY A 1 86 ? 33.821 14.429 -38.695 1.00 64.31 86 GLY A CA 1
ATOM 697 C C . GLY A 1 86 ? 33.432 15.662 -39.503 1.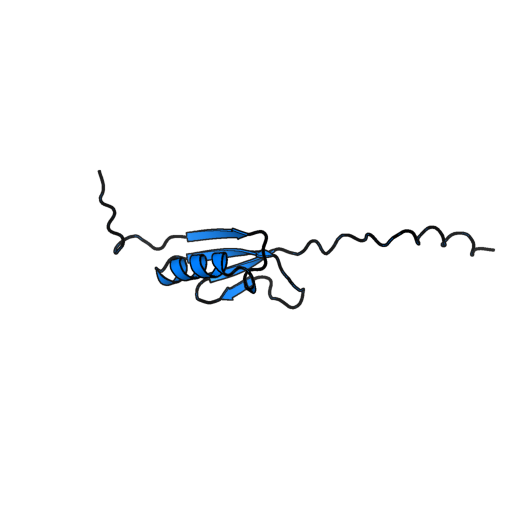00 64.31 86 GLY A C 1
ATOM 698 O O . GLY A 1 86 ? 32.410 15.625 -40.181 1.00 64.31 86 GLY A O 1
ATOM 699 N N . ARG A 1 87 ? 34.187 16.761 -39.407 1.00 54.81 87 ARG A N 1
ATOM 700 C CA . ARG A 1 87 ? 33.948 17.967 -40.206 1.00 54.81 87 ARG A CA 1
ATOM 701 C C . ARG A 1 87 ? 35.226 18.370 -40.944 1.00 54.81 87 ARG A C 1
ATOM 703 O O . ARG A 1 87 ? 35.889 19.331 -40.565 1.00 54.81 87 ARG A O 1
ATOM 710 N N . PHE A 1 88 ? 35.576 17.552 -41.938 1.00 51.53 88 PHE A N 1
ATOM 711 C CA . PHE A 1 88 ? 36.341 18.001 -43.103 1.00 51.53 88 PHE A CA 1
ATOM 712 C C . PHE A 1 88 ? 35.451 18.887 -43.978 1.00 51.53 88 PHE A C 1
ATOM 714 O O . PHE A 1 88 ? 34.228 18.612 -44.023 1.00 51.53 88 PHE A O 1
#

Nearest PDB structures (foldseek):
  8xfw-assembly1_A  TM=6.666E-01  e=1.335E+00  Mangifera indica
  3pnx-assembly2_E  TM=6.514E-01  e=8.452E-01  Syntrophomonas wolfei subsp. wolfei str. Goettingen G311
  5tvg-assembly5_G  TM=5.307E-01  e=4.694E-01  Burkholderia vietnamiensis G4
  6lfn-assembly1_A  TM=6.617E-01  e=2.110E+00  Landoltia punctata
  2pfs-assembly1_A-2  TM=5.424E-01  e=1.335E+00  Nitrosomonas europaea ATCC 19718

Solvent-accessible surface area (backbone atoms only — not comparable to full-atom values): 5640 Å² total; per-residue (Å²): 136,86,83,88,62,89,89,75,63,77,68,48,81,44,80,46,80,46,98,42,43,59,95,75,36,66,65,59,46,51,54,42,37,54,43,19,72,76,54,25,50,27,35,35,42,19,41,39,92,49,90,86,55,68,54,59,48,78,55,79,68,22,38,36,35,35,43,84,58,80,81,78,69,85,74,75,70,98,75,81,82,82,80,77,88,81,80,129

Secondary structure (DSSP, 8-state):
-----TTS----EEEEE-SS-TTT-HHHHHHHHHHHHTT-EEEEEEE-SSTTS-SEEEETTEEEEEEPP--------S-SSSSSS---

pLDDT: mean 80.49, std 19.75, range [39.22, 98.0]

Mean predicted aligned error: 11.64 Å

Sequence (88 aa):
MSLHNPEGALPRRVCMVTHSYYESDNRVQRYARALAQRGDQVMVLALRRTPDLPLAERLDGVTVHRIQDRFDKKIASKSKHLWDLGRF

Radius of gyration: 22.08 Å; Cα contacts (8 Å, |Δi|>4): 111; chains: 1; bounding box: 51×24×76 Å

Foldseek 3Di:
DDDDDLLDDPAAEEEAEDAAACVPPPVNVVVQLVSQVSVHQAEYEYADPDPPDDQWDADNSYIYGHDYDCPDDPPPDDDPVPPPPPDD